Protein AF-D4GPC7-F1 (afdb_monomer_lite)

InterPro domains:
  IPR011330 Glycoside hydrolase/deacetylase, beta/alpha-barrel [SSF88713] (15-179)

Foldseek 3Di:
DDDDDPVLVVVVVVQVVCCVVPVDGAQEDEDVVLPDDLCNVVSCVVSNHQEYASAAPDPFDKDFDFHPWDDDPPDDTRRHDGDRYIYGYDDPLQEQCVAFPDDPVDDHHPVVVSLVSLLVSVVCCVVPPDVTHRDHHYDCVGCVPPVNVVSVVVSVVVQVPDPPHDDDDPVVVSVVVSVD

Organism: Haloferax volcanii (strain ATCC 29605 / DSM 3757 / JCM 8879 / NBRC 14742 / NCIMB 2012 / VKM B-1768 / DS2) (NCBI:txid309800)

Radius of gyration: 18.34 Å; chains: 1; bounding box: 45×42×51 Å

pLDDT: mean 93.3, std 10.37, range [37.91, 98.81]

Structure (mmCIF, N/CA/C/O backbone):
data_AF-D4GPC7-F1
#
_entry.id   AF-D4GPC7-F1
#
loop_
_atom_site.group_PDB
_atom_site.id
_atom_site.type_symbol
_atom_site.label_atom_id
_atom_site.label_alt_id
_atom_site.label_comp_id
_atom_site.label_asym_id
_atom_site.label_entity_id
_atom_site.label_seq_id
_atom_site.pdbx_PDB_ins_code
_atom_site.Cartn_x
_atom_site.Cartn_y
_atom_site.Cartn_z
_atom_site.occupancy
_atom_site.B_iso_or_equiv
_atom_site.auth_seq_id
_atom_site.auth_comp_id
_atom_site.auth_asym_id
_atom_site.auth_atom_id
_atom_site.pdbx_PDB_model_num
ATOM 1 N N . MET A 1 1 ? 24.237 -19.639 -22.555 1.00 37.91 1 MET A N 1
ATOM 2 C CA . MET A 1 1 ? 23.826 -19.581 -21.140 1.00 37.91 1 MET A CA 1
ATOM 3 C C . MET A 1 1 ? 24.582 -18.409 -20.530 1.00 37.91 1 MET A C 1
ATOM 5 O O . MET A 1 1 ? 25.757 -18.547 -20.217 1.00 37.91 1 MET A O 1
ATOM 9 N N . GLY A 1 2 ? 23.997 -1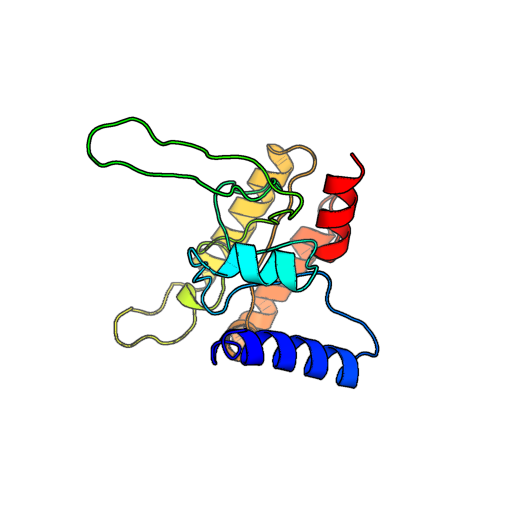7.210 -20.597 1.00 48.44 2 GLY A N 1
ATOM 10 C CA . GLY A 1 2 ? 24.621 -16.004 -20.047 1.00 48.44 2 GLY A CA 1
ATOM 11 C C . GLY A 1 2 ? 24.539 -16.057 -18.527 1.00 48.44 2 GLY A C 1
ATOM 12 O O . GLY A 1 2 ? 23.542 -16.545 -18.007 1.00 48.44 2 GLY A O 1
ATOM 13 N N . ALA A 1 3 ? 25.590 -15.631 -17.829 1.00 41.34 3 ALA A N 1
ATOM 14 C CA . ALA A 1 3 ? 25.558 -15.535 -16.373 1.00 41.34 3 ALA A CA 1
ATOM 15 C C . ALA A 1 3 ? 24.356 -14.668 -15.935 1.00 41.34 3 ALA A C 1
ATOM 17 O O . ALA A 1 3 ? 24.123 -13.647 -16.594 1.00 41.34 3 ALA A O 1
ATOM 18 N N . PRO A 1 4 ? 23.624 -15.040 -14.866 1.00 48.50 4 PRO A N 1
ATOM 19 C CA . PRO A 1 4 ? 22.558 -14.202 -14.324 1.00 48.50 4 PRO A CA 1
ATOM 20 C C . PRO A 1 4 ? 23.101 -12.801 -14.050 1.00 48.50 4 PRO A C 1
ATOM 22 O O . PRO A 1 4 ? 24.245 -12.646 -13.593 1.00 48.50 4 PRO A O 1
ATOM 25 N N . ARG A 1 5 ? 22.323 -11.773 -14.386 1.00 58.88 5 ARG A N 1
ATOM 26 C CA . ARG A 1 5 ? 22.717 -10.388 -14.128 1.00 58.88 5 ARG A CA 1
ATOM 27 C C . ARG A 1 5 ? 22.739 -10.183 -12.612 1.00 58.88 5 ARG A C 1
ATOM 29 O O . ARG A 1 5 ? 22.054 -10.855 -11.857 1.00 58.88 5 ARG A O 1
ATOM 36 N N . VAL A 1 6 ? 23.564 -9.251 -12.140 1.00 54.56 6 VAL A N 1
ATOM 37 C CA . VAL A 1 6 ? 23.749 -8.986 -10.697 1.00 54.56 6 VAL A CA 1
ATOM 38 C C . VAL A 1 6 ? 22.432 -8.636 -9.981 1.00 54.56 6 VAL A C 1
ATOM 40 O O . VAL A 1 6 ? 22.334 -8.874 -8.783 1.00 54.56 6 VAL A O 1
ATOM 43 N N . LEU A 1 7 ? 21.436 -8.107 -10.704 1.00 52.94 7 LEU A N 1
ATOM 44 C CA . LEU A 1 7 ? 20.106 -7.792 -10.172 1.00 52.94 7 LEU A CA 1
ATOM 45 C C . LEU A 1 7 ? 19.277 -9.053 -9.889 1.00 52.94 7 LEU A C 1
ATOM 47 O O . LEU A 1 7 ? 18.730 -9.148 -8.798 1.00 52.94 7 LEU A O 1
ATOM 51 N N . ASP A 1 8 ? 19.299 -10.047 -10.783 1.00 56.88 8 ASP A N 1
ATOM 52 C CA . ASP A 1 8 ? 18.585 -11.326 -10.623 1.00 56.88 8 ASP A CA 1
ATOM 53 C C . ASP A 1 8 ? 18.969 -12.014 -9.295 1.00 56.88 8 ASP A C 1
ATOM 55 O O . ASP A 1 8 ? 18.134 -12.557 -8.579 1.00 56.88 8 ASP A O 1
ATOM 59 N N . ARG A 1 9 ? 20.240 -11.880 -8.886 1.00 67.00 9 ARG A N 1
ATOM 60 C CA . ARG A 1 9 ? 20.749 -12.423 -7.615 1.00 67.00 9 ARG A CA 1
ATOM 61 C C . ARG A 1 9 ? 20.252 -11.706 -6.360 1.00 67.00 9 ARG A C 1
ATOM 63 O O . ARG A 1 9 ? 20.319 -12.296 -5.285 1.00 67.00 9 ARG A O 1
ATOM 70 N N . LEU A 1 10 ? 19.853 -10.435 -6.444 1.00 75.12 10 LEU A N 1
ATOM 71 C CA . LEU A 1 10 ? 19.404 -9.681 -5.267 1.00 75.12 10 LEU A CA 1
ATOM 72 C C . LEU A 1 10 ? 17.984 -10.073 -4.869 1.00 75.12 10 LEU A C 1
ATOM 74 O O . LEU A 1 10 ? 17.723 -10.227 -3.677 1.00 75.12 10 LEU A O 1
ATOM 78 N N . ASP A 1 11 ? 17.105 -10.272 -5.848 1.00 77.12 11 ASP A N 1
ATOM 79 C CA . ASP A 1 11 ? 15.733 -10.707 -5.591 1.00 77.12 11 ASP A CA 1
ATOM 80 C C . ASP A 1 11 ? 15.702 -12.175 -5.136 1.00 77.12 11 ASP A C 1
ATOM 82 O O . ASP A 1 11 ? 15.037 -12.490 -4.148 1.00 77.12 11 ASP A O 1
ATOM 86 N N . GLU A 1 12 ? 16.519 -13.051 -5.740 1.00 84.12 12 GLU A N 1
ATOM 87 C CA . GLU A 1 12 ? 16.739 -14.422 -5.248 1.00 84.12 12 GLU A CA 1
ATOM 88 C C . GLU A 1 12 ? 17.224 -14.431 -3.790 1.00 84.12 12 GLU A C 1
ATOM 90 O O . GLU A 1 12 ? 16.639 -15.103 -2.940 1.00 84.12 12 GLU A O 1
ATOM 95 N N . PHE A 1 13 ? 18.246 -13.627 -3.474 1.00 88.94 13 PHE A N 1
ATOM 96 C CA . PHE A 1 13 ? 18.767 -13.509 -2.112 1.00 88.94 13 PHE A CA 1
ATOM 97 C C . PHE A 1 13 ? 17.724 -12.956 -1.131 1.00 88.94 13 PHE A C 1
ATOM 99 O O . PHE A 1 13 ? 17.657 -13.388 0.022 1.00 88.94 13 PHE A O 1
ATOM 106 N N . GLY A 1 14 ? 16.901 -12.001 -1.572 1.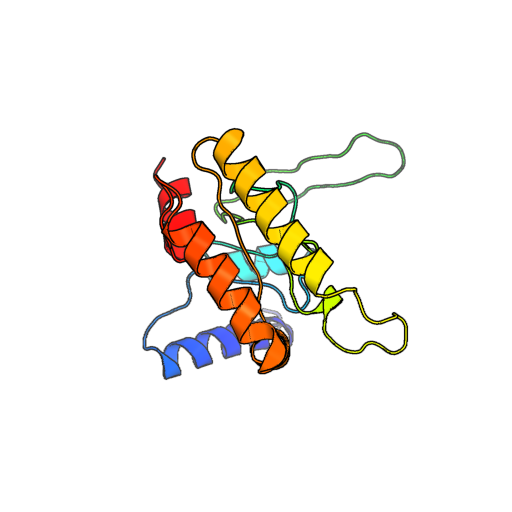00 91.94 14 GLY A N 1
ATOM 107 C CA . GLY A 1 14 ? 15.794 -11.464 -0.786 1.00 91.94 14 GLY A CA 1
ATOM 108 C C . GLY A 1 14 ? 14.764 -12.541 -0.446 1.00 91.94 14 GLY A C 1
ATOM 109 O O . GLY A 1 14 ? 14.370 -12.669 0.714 1.00 91.94 14 GLY A O 1
ATOM 110 N N . VAL A 1 15 ? 14.384 -13.359 -1.430 1.00 94.19 15 VAL A N 1
ATOM 111 C CA . VAL A 1 15 ? 13.476 -14.497 -1.237 1.00 94.19 15 VAL A CA 1
ATOM 112 C C . VAL A 1 15 ? 14.073 -15.523 -0.276 1.00 94.19 15 VAL A C 1
ATOM 114 O O . VAL A 1 15 ? 13.398 -15.911 0.677 1.00 94.19 15 VAL A O 1
ATOM 117 N N . GLU A 1 16 ? 15.325 -15.937 -0.484 1.00 95.25 16 GLU A N 1
ATOM 118 C CA . GLU A 1 16 ? 16.019 -16.887 0.397 1.00 95.25 16 GLU A CA 1
ATOM 119 C C . GLU A 1 16 ? 16.082 -16.372 1.838 1.00 95.25 16 GLU A C 1
ATOM 121 O O . GLU A 1 16 ? 15.727 -17.093 2.766 1.00 95.25 16 GLU A O 1
ATOM 126 N N . SER A 1 17 ? 16.411 -15.092 2.029 1.00 95.94 17 SER A N 1
ATOM 127 C CA . SER A 1 17 ? 16.462 -14.470 3.357 1.00 95.94 17 SER A CA 1
ATOM 128 C C . SER A 1 17 ? 15.106 -14.497 4.073 1.00 95.94 17 SER A C 1
ATOM 130 O O . SER A 1 17 ? 15.045 -14.716 5.282 1.00 95.94 17 SER A O 1
ATOM 132 N N . ILE A 1 18 ? 14.003 -14.274 3.349 1.00 96.31 18 ILE A N 1
ATOM 133 C CA . ILE A 1 18 ? 12.650 -14.351 3.922 1.00 96.31 18 ILE A CA 1
ATOM 134 C C . ILE A 1 18 ? 12.294 -15.800 4.264 1.00 96.31 18 ILE A C 1
ATOM 136 O O . ILE A 1 18 ? 11.735 -16.047 5.335 1.00 96.31 18 ILE A O 1
ATOM 140 N N . VAL A 1 19 ? 12.635 -16.755 3.395 1.00 97.06 19 VAL A N 1
ATOM 141 C CA . VAL A 1 19 ? 12.407 -18.186 3.644 1.00 97.06 19 VAL A CA 1
ATOM 142 C C . VAL A 1 19 ? 13.179 -18.647 4.878 1.00 97.06 19 VAL A C 1
ATOM 144 O O . VAL A 1 19 ? 12.587 -19.283 5.743 1.00 97.06 19 VAL A O 1
ATOM 147 N N . ASP A 1 20 ? 14.448 -18.271 5.018 1.00 97.81 20 ASP A N 1
ATOM 148 C CA . ASP A 1 20 ? 15.272 -18.635 6.175 1.00 97.81 20 ASP A CA 1
ATOM 149 C C . ASP A 1 20 ? 14.707 -18.082 7.495 1.00 97.81 20 ASP A C 1
ATOM 151 O O . ASP A 1 20 ? 14.813 -18.722 8.541 1.00 97.81 20 ASP A O 1
ATOM 155 N N . LEU A 1 21 ? 14.088 -16.897 7.459 1.00 97.62 21 LEU A N 1
ATOM 156 C CA . LEU A 1 21 ? 13.508 -16.250 8.640 1.00 97.62 21 LEU A CA 1
ATOM 157 C C . LEU A 1 21 ? 12.102 -16.745 8.993 1.00 97.62 21 LEU A C 1
ATOM 159 O O . LEU A 1 21 ? 11.713 -16.685 10.159 1.00 97.62 21 LEU A O 1
ATOM 163 N N . THR A 1 22 ? 11.312 -17.155 7.999 1.00 96.69 22 THR A N 1
ATOM 164 C CA . THR A 1 22 ? 9.864 -17.379 8.165 1.00 96.69 22 THR A CA 1
ATOM 165 C C . THR A 1 22 ? 9.400 -18.787 7.807 1.00 96.69 22 THR A C 1
ATOM 167 O O . THR A 1 22 ? 8.234 -19.109 8.032 1.00 96.69 22 THR A O 1
ATOM 170 N N . GLU A 1 23 ? 10.284 -19.606 7.232 1.00 96.94 23 GLU A N 1
ATOM 171 C CA . GLU A 1 23 ? 10.008 -20.931 6.657 1.00 96.94 23 GLU A CA 1
ATOM 172 C C . GLU A 1 23 ? 8.951 -20.912 5.537 1.00 96.94 23 GLU A C 1
ATOM 174 O O . GLU A 1 23 ? 8.411 -21.949 5.146 1.00 96.94 23 GLU A O 1
ATOM 179 N N . ARG A 1 24 ? 8.635 -19.725 5.004 1.00 95.75 24 ARG A N 1
ATOM 180 C CA . ARG A 1 24 ? 7.613 -19.511 3.977 1.00 95.75 24 ARG A CA 1
ATOM 181 C C . ARG A 1 24 ? 8.195 -18.704 2.830 1.00 95.75 24 ARG A C 1
ATOM 183 O O . ARG A 1 24 ? 8.883 -17.707 3.036 1.00 95.75 24 ARG A O 1
ATOM 190 N N . ARG A 1 25 ? 7.889 -19.125 1.604 1.00 95.56 25 ARG A N 1
ATOM 191 C CA . ARG A 1 25 ? 8.210 -18.342 0.409 1.00 95.56 25 ARG A CA 1
ATOM 192 C C . ARG A 1 25 ? 7.243 -17.152 0.321 1.00 95.56 25 ARG A C 1
ATOM 194 O O . ARG A 1 25 ? 6.039 -17.377 0.447 1.00 95.56 25 ARG A O 1
ATOM 201 N N . PRO A 1 26 ? 7.729 -15.911 0.138 1.00 96.50 26 PRO A N 1
ATOM 202 C CA . PRO A 1 26 ? 6.849 -14.773 -0.097 1.00 96.50 26 PRO A CA 1
ATOM 203 C C . PRO A 1 26 ? 6.101 -14.958 -1.421 1.00 96.50 26 PRO A C 1
ATOM 205 O O . PRO A 1 26 ? 6.702 -15.345 -2.419 1.00 96.50 26 PRO A O 1
ATOM 208 N N . THR A 1 27 ? 4.800 -14.672 -1.421 1.00 97.06 27 THR A N 1
ATOM 209 C CA . THR A 1 27 ? 3.956 -14.712 -2.628 1.00 97.06 27 THR A CA 1
ATOM 210 C C . THR A 1 27 ? 3.787 -13.344 -3.273 1.00 97.06 27 THR A C 1
ATOM 212 O O . THR A 1 27 ? 3.286 -13.258 -4.389 1.00 97.06 27 THR A O 1
ATOM 215 N N . GLY A 1 28 ? 4.240 -12.276 -2.610 1.00 96.94 28 GLY A N 1
ATOM 216 C CA . GLY A 1 28 ? 4.128 -10.923 -3.133 1.00 96.94 28 GLY A CA 1
ATOM 217 C C . GLY A 1 28 ? 5.355 -10.059 -2.993 1.00 96.94 28 GLY A C 1
ATOM 218 O O . GLY A 1 28 ? 6.244 -10.317 -2.176 1.00 96.94 28 GLY A O 1
ATOM 219 N N . TYR A 1 29 ? 5.344 -8.998 -3.787 1.00 96.75 29 TYR A N 1
ATOM 220 C CA . TYR A 1 29 ? 6.435 -8.053 -3.911 1.00 96.75 29 TYR A CA 1
ATOM 221 C C . TYR A 1 29 ? 5.941 -6.607 -3.811 1.00 96.75 29 TYR A C 1
ATOM 223 O O . TYR A 1 29 ? 4.801 -6.280 -4.127 1.00 96.75 29 TYR A O 1
ATOM 231 N N . ARG A 1 30 ? 6.828 -5.730 -3.341 1.00 95.75 30 ARG A N 1
ATOM 232 C CA . ARG A 1 30 ? 6.675 -4.277 -3.415 1.00 95.75 30 ARG A CA 1
ATOM 233 C C . ARG A 1 30 ? 8.040 -3.684 -3.722 1.00 95.75 30 ARG A C 1
ATOM 235 O O . ARG A 1 30 ? 8.970 -3.845 -2.929 1.00 95.75 30 ARG A O 1
ATOM 242 N N . SER A 1 31 ? 8.164 -3.002 -4.855 1.00 94.75 31 SER A N 1
ATOM 243 C CA . SER A 1 31 ? 9.438 -2.458 -5.306 1.00 94.75 31 SER A CA 1
ATOM 244 C C . SER A 1 31 ? 9.925 -1.357 -4.359 1.00 94.75 31 SER A C 1
ATOM 246 O O . SER A 1 31 ? 9.139 -0.514 -3.900 1.00 94.75 31 SER A O 1
ATOM 248 N N . PRO A 1 32 ? 11.230 -1.325 -4.036 1.00 93.25 32 PRO A N 1
ATOM 249 C CA . PRO A 1 32 ? 11.804 -0.230 -3.271 1.00 93.25 32 PRO A CA 1
ATOM 250 C C . PRO A 1 32 ? 11.520 1.119 -3.940 1.00 93.25 32 PRO A C 1
ATOM 252 O O . PRO A 1 32 ? 11.769 1.301 -5.128 1.00 93.25 32 PRO A O 1
ATOM 255 N N . SER A 1 33 ? 11.025 2.087 -3.166 1.00 92.38 33 SER A N 1
ATOM 256 C CA . SER A 1 33 ? 10.599 3.409 -3.667 1.00 92.38 33 SER A CA 1
ATOM 257 C C . SER A 1 33 ? 9.492 3.379 -4.734 1.00 92.38 33 SER A C 1
ATOM 259 O O . SER A 1 33 ? 9.305 4.387 -5.414 1.00 92.38 33 SER A O 1
ATOM 261 N N . TRP A 1 34 ? 8.782 2.255 -4.887 1.00 95.81 34 TRP A N 1
ATOM 262 C CA . TRP A 1 34 ? 7.803 2.037 -5.957 1.00 95.81 34 TRP A CA 1
ATOM 263 C C . TRP A 1 34 ? 8.373 2.241 -7.368 1.00 95.81 34 TRP A C 1
ATOM 265 O O . TRP A 1 34 ? 7.669 2.639 -8.294 1.00 95.81 34 TRP A O 1
ATOM 275 N N . ASP A 1 35 ? 9.669 1.970 -7.542 1.00 91.44 35 ASP A N 1
ATOM 276 C CA . ASP A 1 35 ? 10.365 2.100 -8.822 1.00 91.44 35 ASP A CA 1
ATOM 277 C C . ASP A 1 35 ? 10.194 0.817 -9.651 1.00 91.44 35 ASP A C 1
ATOM 279 O O . ASP A 1 35 ? 11.104 -0.003 -9.798 1.00 91.44 35 ASP A O 1
ATOM 283 N N . PHE A 1 36 ? 8.965 0.590 -10.124 1.00 91.31 36 PHE A N 1
ATOM 284 C CA . PHE A 1 36 ? 8.640 -0.546 -10.984 1.00 91.31 36 PHE A CA 1
ATOM 285 C C . PHE A 1 36 ? 9.215 -0.324 -12.389 1.00 91.31 36 PHE A C 1
ATOM 287 O O . PHE A 1 36 ? 8.831 0.602 -13.105 1.00 91.31 36 PHE A O 1
ATOM 294 N N . SER A 1 37 ? 10.149 -1.184 -12.793 1.00 90.44 37 SER A N 1
ATOM 295 C CA . SER A 1 37 ? 10.866 -1.058 -14.063 1.00 90.44 37 SER A CA 1
ATOM 296 C C . SER A 1 37 ? 10.284 -1.959 -15.153 1.00 90.44 37 SER A C 1
ATOM 298 O O . SER A 1 37 ? 9.511 -2.879 -14.890 1.00 90.44 37 SER A O 1
ATOM 300 N N . THR A 1 38 ? 10.748 -1.777 -16.391 1.00 87.31 38 THR A N 1
ATOM 301 C CA . THR A 1 38 ? 10.435 -2.677 -17.516 1.00 87.31 38 THR A CA 1
ATOM 302 C C . THR A 1 38 ? 10.967 -4.103 -17.335 1.00 87.31 38 THR A C 1
ATOM 304 O O . THR A 1 38 ? 10.596 -4.987 -18.102 1.00 87.31 38 THR A O 1
ATOM 307 N N . HIS A 1 39 ? 11.844 -4.338 -16.354 1.00 90.12 39 HIS A N 1
ATOM 308 C CA . HIS A 1 39 ? 12.393 -5.657 -16.037 1.00 90.12 39 HIS A CA 1
ATOM 309 C C . HIS A 1 39 ? 11.712 -6.314 -14.837 1.00 90.12 39 HIS A C 1
ATOM 311 O O . HIS A 1 39 ? 11.733 -7.536 -14.737 1.00 90.12 39 HIS A O 1
ATOM 317 N N . THR A 1 40 ? 11.102 -5.522 -13.950 1.00 92.75 40 THR A N 1
ATOM 318 C CA . THR A 1 40 ? 10.549 -6.003 -12.678 1.00 92.75 40 THR A CA 1
ATOM 319 C C . THR A 1 40 ? 9.503 -7.083 -12.915 1.00 92.75 40 THR A C 1
ATOM 321 O O . THR A 1 40 ? 9.622 -8.158 -12.350 1.00 92.75 40 THR A O 1
ATOM 324 N N . LEU A 1 41 ? 8.552 -6.852 -13.825 1.00 93.81 41 LEU A N 1
ATOM 325 C CA . LEU A 1 41 ? 7.504 -7.829 -14.132 1.00 93.81 41 LEU A CA 1
ATOM 326 C C . LEU A 1 41 ? 8.058 -9.203 -14.540 1.00 93.81 41 LEU A C 1
ATOM 328 O O . LEU A 1 41 ? 7.605 -10.214 -14.019 1.00 93.81 41 LEU A O 1
ATOM 332 N N . GLY A 1 42 ? 9.056 -9.232 -15.429 1.00 92.38 42 GLY A N 1
ATOM 333 C CA . GLY A 1 42 ? 9.669 -10.485 -15.876 1.00 92.38 42 GLY A CA 1
ATOM 334 C C . GLY A 1 42 ? 10.394 -11.218 -14.747 1.00 92.38 42 GLY A C 1
ATOM 335 O O . GLY A 1 42 ? 10.272 -12.429 -14.634 1.00 92.38 42 GLY A O 1
ATOM 336 N N . ILE A 1 43 ? 11.084 -10.484 -13.868 1.00 92.81 43 ILE A N 1
ATOM 337 C CA . ILE A 1 43 ? 11.741 -11.068 -12.688 1.00 92.81 43 ILE A CA 1
ATOM 338 C C . ILE A 1 43 ? 10.702 -11.652 -11.722 1.00 92.81 43 ILE A C 1
ATOM 340 O O . ILE A 1 43 ? 10.892 -12.749 -11.201 1.00 92.81 43 ILE A O 1
ATOM 344 N N . LEU A 1 44 ? 9.596 -10.939 -11.484 1.00 94.38 44 LEU A N 1
ATOM 345 C CA . LEU A 1 44 ? 8.531 -11.416 -10.601 1.00 94.38 44 LEU A CA 1
ATOM 346 C C . LEU A 1 44 ? 7.890 -12.703 -11.125 1.00 94.38 44 LEU A C 1
ATOM 348 O O . LEU A 1 44 ? 7.684 -13.632 -10.345 1.00 94.38 44 LEU A O 1
ATOM 352 N N . ASP A 1 45 ? 7.637 -12.771 -12.432 1.00 92.94 45 ASP A N 1
ATOM 353 C CA . ASP A 1 45 ? 7.117 -13.967 -13.098 1.00 92.94 45 ASP A CA 1
ATOM 354 C C . ASP A 1 45 ? 8.107 -15.143 -13.007 1.00 92.94 45 ASP A C 1
ATOM 356 O O . ASP A 1 45 ? 7.747 -16.230 -12.555 1.00 92.94 45 ASP A O 1
ATOM 360 N N . GLU A 1 46 ? 9.390 -14.911 -13.316 1.00 92.50 46 GLU A N 1
ATOM 361 C CA . GLU A 1 46 ? 10.451 -15.928 -13.221 1.00 92.50 46 GLU A CA 1
ATOM 362 C C . GLU A 1 46 ? 10.614 -16.492 -11.798 1.00 92.50 46 GLU A C 1
ATOM 364 O O . GLU A 1 46 ? 10.894 -17.682 -11.625 1.00 92.50 46 GLU A O 1
ATOM 369 N N . LEU A 1 47 ? 10.420 -15.659 -10.770 1.00 92.81 47 LEU A N 1
ATOM 370 C CA . LEU A 1 47 ? 10.510 -16.055 -9.361 1.00 92.81 47 LEU A CA 1
ATOM 371 C C . LEU A 1 47 ? 9.206 -16.642 -8.794 1.00 92.81 47 LEU A C 1
ATOM 373 O O . LEU A 1 47 ? 9.211 -17.146 -7.663 1.00 92.81 47 LEU A O 1
ATOM 377 N N . GLY A 1 48 ? 8.121 -16.621 -9.574 1.00 94.25 48 GLY A N 1
ATOM 378 C CA . GLY A 1 48 ? 6.820 -17.176 -9.208 1.00 94.25 48 GLY A CA 1
ATOM 379 C C . GLY A 1 48 ? 6.049 -16.338 -8.189 1.00 94.25 48 GLY A C 1
ATOM 380 O O . GLY A 1 48 ? 5.364 -16.905 -7.339 1.00 94.25 48 GLY A O 1
ATOM 381 N N . PHE A 1 49 ? 6.184 -15.010 -8.230 1.00 97.00 49 PHE A N 1
ATOM 382 C CA . PHE A 1 49 ? 5.337 -14.118 -7.438 1.00 97.00 49 PHE A CA 1
ATOM 383 C C . PHE A 1 49 ? 3.915 -14.071 -7.998 1.00 97.00 49 PHE A C 1
ATOM 385 O O . PHE A 1 49 ? 3.685 -14.133 -9.201 1.00 97.00 49 PHE A O 1
ATOM 392 N N . GLU A 1 50 ? 2.951 -13.932 -7.099 1.00 97.94 50 GLU A N 1
ATOM 393 C CA . GLU A 1 50 ? 1.524 -13.991 -7.405 1.00 97.94 50 GLU A CA 1
ATOM 394 C C . GLU A 1 50 ? 0.878 -12.603 -7.403 1.00 97.94 50 GLU A C 1
ATOM 396 O O . GLU A 1 50 ? -0.135 -12.380 -8.071 1.00 97.94 50 GLU A O 1
ATOM 401 N N . TRP A 1 51 ? 1.470 -11.660 -6.668 1.00 98.25 51 TRP A N 1
ATOM 402 C CA . TRP A 1 51 ? 0.988 -10.289 -6.590 1.00 98.25 51 TRP A CA 1
ATOM 403 C C . TRP A 1 51 ? 2.109 -9.252 -6.434 1.00 98.25 51 TRP A C 1
ATOM 405 O O . TRP A 1 51 ? 3.183 -9.525 -5.894 1.00 98.25 51 TRP A O 1
ATOM 415 N N . ASP A 1 52 ? 1.831 -8.042 -6.910 1.00 98.00 52 ASP A N 1
ATOM 416 C CA . ASP A 1 52 ? 2.631 -6.828 -6.750 1.00 98.00 52 ASP A CA 1
ATOM 417 C C . ASP A 1 52 ? 1.812 -5.766 -5.997 1.00 98.00 52 ASP A C 1
ATOM 419 O O . ASP A 1 52 ? 0.582 -5.815 -5.920 1.00 98.00 52 ASP A O 1
ATOM 423 N N . SER A 1 53 ? 2.502 -4.829 -5.358 1.00 97.94 53 SER A N 1
ATOM 424 C CA . SER A 1 53 ? 1.883 -3.687 -4.690 1.00 97.94 53 SER A CA 1
ATOM 425 C C . SER A 1 53 ? 2.795 -2.473 -4.812 1.00 97.94 53 SER A C 1
ATOM 427 O O . SER A 1 53 ? 3.307 -1.950 -3.814 1.00 97.94 53 SER A O 1
ATOM 429 N N . SER A 1 54 ? 3.055 -2.084 -6.057 1.00 97.50 54 SER A N 1
ATOM 430 C CA . SER A 1 54 ? 4.017 -1.043 -6.439 1.00 97.50 54 SER A CA 1
ATOM 431 C C . SER A 1 54 ? 3.453 -0.022 -7.425 1.00 97.50 54 SER A C 1
ATOM 433 O O . SER A 1 54 ? 4.053 1.034 -7.626 1.00 97.50 54 SER A O 1
ATOM 435 N N . GLN A 1 55 ? 2.326 -0.324 -8.061 1.00 96.69 55 GLN A N 1
ATOM 436 C CA . GLN A 1 55 ? 1.726 0.463 -9.128 1.00 96.69 55 GLN A CA 1
ATOM 437 C C . GLN A 1 55 ? 0.442 1.159 -8.655 1.00 96.69 55 GLN A C 1
ATOM 439 O O . GLN A 1 55 ? -0.056 0.948 -7.551 1.00 96.69 55 GLN A O 1
ATOM 444 N N . MET A 1 56 ? -0.070 2.074 -9.484 1.00 96.62 56 MET A N 1
ATOM 445 C CA . MET A 1 56 ? -1.111 3.036 -9.087 1.00 96.62 56 MET A CA 1
ATOM 446 C C . MET A 1 56 ? -2.140 3.299 -10.200 1.00 96.62 56 MET A C 1
ATOM 448 O O . MET A 1 56 ? -2.593 4.430 -10.363 1.00 96.62 56 MET A O 1
ATOM 452 N N . ALA A 1 57 ? -2.459 2.307 -11.042 1.00 95.31 57 ALA A N 1
ATOM 453 C CA . ALA A 1 57 ? -3.407 2.516 -12.146 1.00 95.31 57 ALA A CA 1
ATOM 454 C C . ALA A 1 57 ? -4.855 2.742 -11.672 1.00 95.31 57 ALA A C 1
ATOM 456 O O . ALA A 1 57 ? -5.658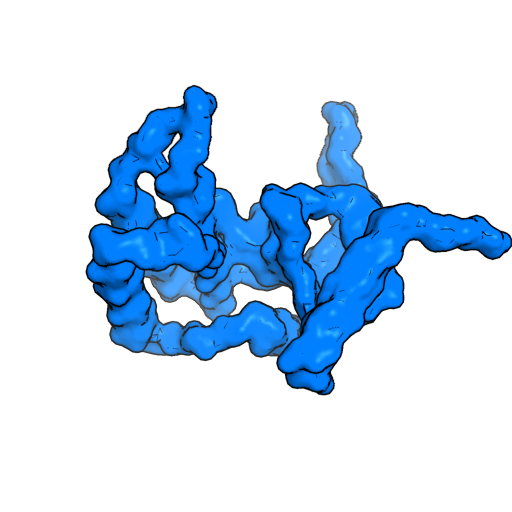 3.310 -12.412 1.00 95.31 57 ALA A O 1
ATOM 457 N N . THR A 1 58 ? -5.176 2.305 -10.456 1.00 96.62 58 THR A N 1
ATOM 458 C CA . THR A 1 58 ? -6.480 2.428 -9.798 1.00 96.62 58 THR A CA 1
ATOM 459 C C . THR A 1 58 ? -6.283 2.914 -8.363 1.00 96.62 58 THR A C 1
ATOM 461 O O . THR A 1 58 ? -5.216 2.728 -7.773 1.00 96.62 58 THR A O 1
ATOM 464 N N . ASP A 1 59 ? -7.311 3.544 -7.789 1.00 96.44 59 ASP A N 1
ATOM 465 C CA . ASP A 1 59 ? -7.213 4.097 -6.435 1.00 96.44 59 ASP A CA 1
ATOM 466 C C . ASP A 1 59 ? -7.476 3.054 -5.341 1.00 96.44 59 ASP A C 1
ATOM 468 O O . ASP A 1 59 ? -6.765 3.061 -4.335 1.00 96.44 59 ASP A O 1
ATOM 472 N N . PHE A 1 60 ? -8.481 2.187 -5.518 1.00 98.31 60 PHE A N 1
ATOM 473 C CA . PHE A 1 60 ? -8.996 1.285 -4.472 1.00 98.31 60 PHE A CA 1
ATOM 474 C C . PHE A 1 60 ? -9.317 -0.133 -4.967 1.00 98.31 60 PHE A C 1
ATOM 476 O O . PHE A 1 60 ? -9.804 -0.950 -4.197 1.00 98.31 60 PHE A O 1
ATOM 483 N N . GLU A 1 61 ? -9.075 -0.443 -6.238 1.00 98.31 61 GLU A N 1
ATOM 484 C CA . GLU A 1 61 ? -9.476 -1.720 -6.842 1.00 98.31 61 GLU A CA 1
ATOM 485 C C . GLU A 1 61 ? -8.238 -2.493 -7.303 1.00 98.31 61 GLU A C 1
ATOM 487 O O . GLU A 1 61 ? -7.443 -1.936 -8.068 1.00 98.31 61 GLU A O 1
ATOM 492 N N . PRO A 1 62 ? -8.045 -3.757 -6.888 1.00 98.25 62 PRO A N 1
ATOM 493 C CA . PRO A 1 62 ? -7.006 -4.600 -7.463 1.00 98.25 62 PRO A CA 1
ATOM 494 C C . PRO A 1 62 ? -7.208 -4.805 -8.971 1.00 98.25 62 PRO A C 1
ATOM 496 O O . PRO A 1 62 ? -8.326 -4.744 -9.484 1.00 98.25 62 PRO A O 1
ATOM 499 N N . TYR A 1 63 ? -6.123 -5.056 -9.698 1.00 97.88 63 TYR A N 1
ATOM 500 C CA . TYR A 1 63 ? -6.172 -5.310 -11.141 1.00 97.88 63 TYR A CA 1
ATOM 501 C C . TYR A 1 63 ? -5.029 -6.219 -11.584 1.00 97.88 63 TYR A C 1
ATOM 503 O O . TYR A 1 63 ? -4.061 -6.414 -10.861 1.00 97.88 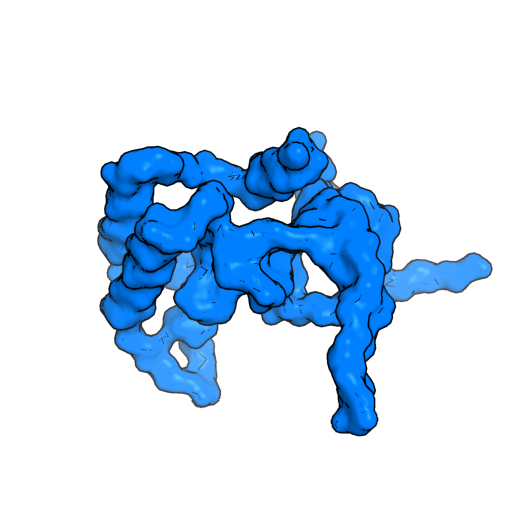63 TYR A O 1
ATOM 511 N N . ARG A 1 64 ? -5.110 -6.786 -12.790 1.00 97.75 64 ARG A N 1
ATOM 512 C CA . ARG A 1 64 ? -4.006 -7.578 -13.353 1.00 97.75 64 ARG A CA 1
ATOM 513 C C . ARG A 1 64 ? -2.938 -6.665 -13.934 1.00 97.75 64 ARG A C 1
ATOM 515 O O . ARG A 1 64 ? -3.252 -5.784 -14.742 1.00 97.75 64 ARG A O 1
ATOM 522 N N . VAL A 1 65 ? -1.683 -6.892 -13.550 1.00 96.88 65 VAL A N 1
ATOM 523 C CA . VAL A 1 65 ? -0.539 -6.174 -14.122 1.00 96.88 65 VAL A CA 1
ATOM 524 C C . VAL A 1 65 ? -0.504 -6.416 -15.630 1.00 96.88 65 VAL A C 1
ATOM 526 O O . VAL A 1 65 ? -0.909 -7.470 -16.120 1.00 96.88 65 VAL A O 1
ATOM 529 N N . ARG A 1 66 ? -0.061 -5.413 -16.392 1.00 94.62 66 ARG A N 1
ATOM 530 C CA . ARG A 1 66 ? -0.016 -5.481 -17.853 1.00 94.62 66 ARG A CA 1
ATOM 531 C C . ARG A 1 66 ? 1.414 -5.486 -18.365 1.00 94.62 66 ARG A C 1
ATOM 533 O O . ARG A 1 66 ? 2.220 -4.642 -17.977 1.00 94.62 66 ARG A O 1
ATOM 540 N N . GLU A 1 67 ? 1.702 -6.398 -19.281 1.00 94.50 67 GLU A N 1
ATOM 541 C CA . GLU A 1 67 ? 2.957 -6.453 -20.026 1.00 94.50 67 GLU A CA 1
ATOM 542 C C . GLU A 1 67 ? 2.799 -5.861 -21.430 1.00 94.50 67 GLU A C 1
ATOM 544 O O . GLU A 1 67 ? 1.702 -5.806 -21.987 1.00 94.50 67 GLU A O 1
ATOM 549 N N . GLY A 1 68 ? 3.906 -5.405 -22.021 1.00 93.44 68 GLY A N 1
ATOM 550 C CA . GLY A 1 68 ? 3.917 -4.930 -23.409 1.00 93.44 68 GLY A CA 1
ATOM 551 C C . GLY A 1 68 ? 3.110 -3.652 -23.662 1.00 93.44 68 GLY A C 1
ATOM 552 O O . GLY A 1 68 ? 2.722 -3.400 -24.801 1.00 93.44 68 GLY A O 1
ATOM 553 N N . TRP A 1 69 ? 2.832 -2.851 -22.629 1.00 93.12 69 TRP A N 1
ATOM 554 C CA . TRP A 1 69 ? 2.220 -1.536 -22.804 1.00 93.12 69 TRP A CA 1
ATOM 555 C C . TRP A 1 69 ? 3.212 -0.541 -23.426 1.00 93.12 69 TRP A C 1
ATOM 557 O O . TRP A 1 69 ? 4.427 -0.650 -23.243 1.00 93.12 69 TRP A O 1
ATOM 567 N N . ALA A 1 70 ? 2.694 0.458 -24.140 1.00 93.62 70 ALA A N 1
ATOM 568 C CA . ALA A 1 70 ? 3.498 1.529 -24.717 1.00 93.62 70 ALA A CA 1
ATOM 569 C C . ALA A 1 70 ? 2.766 2.876 -24.667 1.00 93.62 70 ALA A C 1
ATOM 571 O O . ALA A 1 70 ? 1.554 2.966 -24.857 1.00 93.62 70 ALA A O 1
ATOM 572 N N . ALA A 1 71 ? 3.529 3.946 -24.446 1.00 94.00 71 ALA A N 1
ATOM 573 C CA . ALA A 1 71 ? 3.053 5.328 -24.504 1.00 94.00 71 ALA A CA 1
ATOM 574 C C . ALA A 1 71 ? 3.790 6.093 -25.623 1.00 94.00 71 ALA A C 1
ATOM 576 O O . ALA A 1 71 ? 4.659 6.920 -25.333 1.00 94.00 71 ALA A O 1
ATOM 577 N N . PRO A 1 72 ? 3.527 5.776 -26.905 1.00 95.56 72 PRO A N 1
ATOM 578 C CA . PRO A 1 72 ? 4.146 6.479 -28.027 1.00 95.56 72 PRO A CA 1
ATOM 579 C C . PRO A 1 72 ? 3.784 7.973 -28.019 1.00 95.56 72 PRO A C 1
ATOM 581 O O . PRO A 1 72 ? 2.676 8.350 -27.653 1.00 95.56 72 PRO A O 1
ATOM 584 N N . ALA A 1 73 ? 4.713 8.834 -28.449 1.00 96.81 73 ALA A N 1
ATOM 585 C CA . ALA A 1 73 ? 4.531 10.290 -28.395 1.00 96.81 73 ALA A CA 1
ATOM 586 C C . ALA A 1 73 ? 3.386 10.801 -29.291 1.00 96.81 73 ALA A C 1
ATOM 588 O O . ALA A 1 73 ? 2.706 11.760 -28.933 1.00 96.81 73 ALA A O 1
ATOM 589 N N . ASP A 1 74 ? 3.167 10.139 -30.430 1.00 97.06 74 ASP A N 1
ATOM 590 C CA . ASP A 1 74 ? 2.262 10.594 -31.492 1.00 97.06 74 ASP A CA 1
ATOM 591 C C . ASP A 1 74 ? 1.128 9.591 -31.787 1.00 97.06 74 ASP A C 1
ATOM 593 O O . ASP A 1 74 ? 0.528 9.614 -32.862 1.00 97.06 74 ASP A O 1
ATOM 597 N N . ALA A 1 75 ? 0.831 8.680 -30.856 1.00 96.62 75 ALA A N 1
ATOM 598 C CA . ALA A 1 75 ? -0.233 7.688 -31.004 1.00 96.62 75 ALA A CA 1
ATOM 599 C C . ALA A 1 75 ? -0.940 7.409 -29.661 1.00 96.62 75 ALA A C 1
ATOM 601 O O . ALA A 1 75 ? -0.425 7.780 -28.605 1.00 96.62 75 ALA A O 1
ATOM 602 N N . PRO A 1 76 ? -2.144 6.802 -29.672 1.00 97.56 76 PRO A N 1
ATOM 603 C CA . PRO A 1 76 ? -2.837 6.431 -28.442 1.00 97.56 76 PRO A CA 1
ATOM 604 C C . PRO A 1 76 ? -2.013 5.489 -27.559 1.00 97.56 76 PRO A C 1
ATOM 606 O O . PRO A 1 76 ? -1.185 4.727 -28.049 1.00 97.56 76 PRO A O 1
ATOM 609 N N . PHE A 1 77 ? -2.302 5.505 -26.257 1.00 96.31 77 PHE A N 1
ATOM 610 C CA . PHE A 1 77 ? -1.711 4.566 -25.308 1.00 96.31 77 PHE A CA 1
ATOM 611 C C . PHE A 1 77 ? -2.071 3.120 -25.668 1.00 96.31 77 PHE A C 1
ATOM 613 O O . PHE A 1 77 ? -3.246 2.767 -25.808 1.00 96.31 77 PHE A O 1
ATOM 620 N N . GLU A 1 78 ? -1.052 2.279 -25.763 1.00 96.44 78 GLU A N 1
ATOM 621 C CA . GLU A 1 78 ? -1.179 0.852 -26.007 1.00 96.44 78 GLU A CA 1
ATOM 622 C C . GLU A 1 78 ? -1.193 0.141 -24.657 1.00 96.44 78 GLU A C 1
ATOM 624 O O . GLU A 1 78 ? -0.212 0.161 -23.920 1.00 96.44 78 GLU A O 1
ATOM 629 N N . ARG A 1 79 ? -2.323 -0.481 -24.306 1.00 93.06 79 ARG A N 1
ATOM 630 C CA . ARG A 1 79 ? -2.530 -1.059 -22.968 1.00 93.06 79 ARG A CA 1
ATOM 631 C C . ARG A 1 79 ? -1.768 -2.359 -22.707 1.00 93.06 79 ARG A C 1
ATOM 633 O O . ARG A 1 79 ? -1.728 -2.783 -21.557 1.00 93.06 79 ARG A O 1
ATOM 640 N N . GLY A 1 80 ? -1.227 -3.006 -23.736 1.00 95.06 80 GLY A N 1
ATOM 641 C CA . GLY A 1 80 ? -0.618 -4.328 -23.596 1.00 95.06 80 GLY A CA 1
ATOM 642 C C . GLY A 1 80 ? -1.613 -5.423 -23.181 1.00 95.06 80 GLY A C 1
ATOM 643 O O . GLY A 1 80 ? -2.834 -5.260 -23.308 1.00 95.06 80 GLY A O 1
ATOM 644 N N . THR A 1 81 ? -1.089 -6.539 -22.681 1.00 96.38 81 THR A N 1
ATOM 645 C CA . THR A 1 81 ? -1.847 -7.727 -22.252 1.00 96.38 81 THR A CA 1
ATOM 646 C C . THR A 1 81 ? -1.789 -7.903 -20.743 1.00 96.38 81 THR A C 1
ATOM 648 O O . THR A 1 81 ? -0.795 -7.557 -20.118 1.00 96.38 81 THR A O 1
ATOM 651 N N . GLU A 1 82 ? -2.870 -8.401 -20.146 1.00 96.50 82 GLU A N 1
ATOM 652 C CA . GLU A 1 82 ? -2.892 -8.735 -18.717 1.00 96.50 82 GLU A CA 1
ATOM 653 C C . GLU A 1 82 ? -2.060 -9.987 -18.444 1.00 96.50 82 GLU A C 1
ATOM 655 O O . GLU A 1 82 ? -2.067 -10.919 -19.249 1.00 96.50 82 GLU A O 1
ATOM 660 N N . THR A 1 83 ? -1.376 -9.998 -17.304 1.00 95.94 83 THR A N 1
ATOM 661 C CA . THR A 1 83 ? -0.653 -11.154 -16.773 1.00 95.94 83 THR A CA 1
ATOM 662 C C . THR A 1 83 ? -1.449 -11.828 -15.652 1.00 95.94 83 THR A C 1
ATOM 664 O O . THR A 1 83 ? -2.563 -11.419 -15.298 1.00 95.94 83 THR A O 1
ATOM 667 N N . ASP A 1 84 ? -0.874 -12.882 -15.074 1.00 95.88 84 ASP A N 1
ATOM 668 C CA . ASP A 1 84 ? -1.442 -13.548 -13.902 1.00 95.88 84 ASP A CA 1
ATOM 669 C C . ASP A 1 84 ? -1.084 -12.896 -12.562 1.00 95.88 84 ASP A C 1
ATOM 671 O O . ASP A 1 84 ? -1.661 -13.265 -11.537 1.00 95.88 84 ASP A O 1
ATOM 675 N N . ILE A 1 85 ? -0.200 -11.893 -12.572 1.00 97.69 85 ILE A N 1
ATOM 676 C CA . ILE A 1 85 ? 0.189 -11.150 -11.373 1.00 97.69 85 ILE A CA 1
ATOM 677 C C . ILE A 1 85 ? -0.881 -10.105 -11.056 1.00 97.69 85 ILE A C 1
ATOM 679 O O . ILE A 1 85 ? -1.222 -9.260 -11.892 1.00 97.69 85 ILE A O 1
ATOM 683 N N . VAL A 1 86 ? -1.391 -10.144 -9.827 1.00 98.50 86 VAL A N 1
ATOM 684 C CA . VAL A 1 86 ? -2.356 -9.160 -9.324 1.00 98.50 86 VAL A CA 1
ATOM 685 C C . VAL A 1 86 ? -1.631 -7.974 -8.713 1.00 98.50 86 VAL A C 1
ATOM 687 O O . VAL A 1 86 ? -0.819 -8.140 -7.814 1.00 98.50 86 VAL A O 1
ATOM 690 N N . GLU A 1 87 ? -1.957 -6.769 -9.149 1.00 98.38 87 GLU A N 1
ATOM 691 C CA . GLU A 1 87 ? -1.594 -5.545 -8.452 1.00 98.38 87 GLU A CA 1
ATOM 692 C C . GLU A 1 87 ? -2.628 -5.224 -7.371 1.00 98.38 87 GLU A C 1
ATOM 694 O O . GLU A 1 87 ? -3.823 -5.110 -7.657 1.00 98.38 87 GLU A O 1
ATOM 699 N N . VAL A 1 88 ? -2.153 -4.981 -6.149 1.00 98.44 88 VAL A N 1
ATOM 700 C CA . VAL A 1 88 ? -2.931 -4.333 -5.089 1.00 98.44 88 VAL A CA 1
ATOM 701 C C . VAL A 1 88 ? -2.399 -2.905 -4.906 1.00 98.44 88 VAL A C 1
ATOM 703 O O . VAL A 1 88 ? -1.339 -2.720 -4.294 1.00 98.44 88 VAL A O 1
ATOM 706 N N . PRO A 1 89 ? -3.103 -1.887 -5.433 1.00 97.88 89 PRO A N 1
ATOM 707 C CA . PRO A 1 89 ? -2.517 -0.584 -5.720 1.00 97.88 89 PRO A CA 1
ATOM 708 C C . PRO A 1 89 ? -2.108 0.194 -4.471 1.00 97.88 89 PRO A C 1
ATOM 710 O O . PRO A 1 89 ? -2.859 0.360 -3.503 1.00 97.88 89 PRO A O 1
ATOM 713 N N . VAL A 1 90 ? -0.910 0.761 -4.538 1.00 97.94 90 VAL A N 1
ATOM 714 C CA . VAL A 1 90 ? -0.409 1.745 -3.574 1.00 97.94 90 VAL A CA 1
ATOM 715 C C . VAL A 1 90 ? -0.807 3.168 -3.982 1.00 97.94 90 VAL A C 1
ATOM 717 O O . VAL A 1 90 ? -1.356 3.405 -5.052 1.00 97.94 90 VAL A O 1
ATOM 720 N N . SER A 1 91 ? -0.536 4.156 -3.126 1.00 97.38 91 SER A N 1
ATOM 721 C CA . SER A 1 91 ? -0.707 5.571 -3.477 1.00 97.38 91 SER A CA 1
ATOM 722 C C . SER A 1 91 ? 0.262 6.454 -2.707 1.00 97.38 91 SER A C 1
ATOM 724 O O . SER A 1 91 ? 0.368 6.350 -1.486 1.00 97.38 91 SER A O 1
ATOM 726 N N . TRP A 1 92 ? 0.895 7.412 -3.393 1.00 96.31 92 TRP A N 1
ATOM 727 C CA . TRP A 1 92 ? 1.728 8.443 -2.754 1.00 96.31 92 TRP A CA 1
ATOM 728 C C . TRP A 1 92 ? 0.952 9.336 -1.778 1.00 96.31 92 TRP A C 1
ATOM 730 O O . TRP A 1 92 ? 1.562 10.008 -0.949 1.00 96.31 92 TRP A O 1
ATOM 740 N N . GLN A 1 93 ? -0.382 9.360 -1.863 1.00 95.69 93 GLN A N 1
ATOM 741 C CA . GLN A 1 93 ? -1.240 10.070 -0.908 1.00 95.69 93 GLN A CA 1
ATOM 742 C C . GLN A 1 93 ? -1.560 9.231 0.342 1.00 95.69 93 GLN A C 1
ATOM 744 O O . GLN A 1 93 ? -2.099 9.760 1.313 1.00 95.69 93 GLN A O 1
ATOM 749 N N . ARG A 1 94 ? -1.218 7.937 0.332 1.00 97.06 94 ARG A N 1
ATOM 750 C CA . ARG A 1 94 ? -1.388 6.968 1.428 1.00 97.06 94 ARG A CA 1
ATOM 751 C C . ARG A 1 94 ? -0.043 6.334 1.805 1.00 97.06 94 ARG A C 1
ATOM 753 O O . ARG A 1 94 ? 0.052 5.133 2.043 1.00 97.06 94 ARG A O 1
ATOM 760 N N . ASP A 1 95 ? 0.994 7.167 1.844 1.00 97.56 95 ASP A N 1
ATOM 761 C CA . ASP A 1 95 ? 2.347 6.826 2.285 1.00 97.56 95 ASP A CA 1
ATOM 762 C C . ASP A 1 95 ? 2.826 7.859 3.305 1.00 97.56 95 ASP A C 1
ATOM 764 O O . ASP A 1 95 ? 2.722 9.072 3.090 1.00 97.56 95 ASP A O 1
ATOM 768 N N . ASP A 1 96 ? 3.351 7.387 4.428 1.00 96.88 96 ASP A N 1
ATOM 769 C CA . ASP A 1 96 ? 3.889 8.245 5.473 1.00 96.88 96 ASP A CA 1
ATOM 770 C C . ASP A 1 96 ? 5.236 8.876 5.078 1.00 96.88 96 ASP A C 1
ATOM 772 O O . ASP A 1 96 ? 5.524 10.015 5.461 1.00 96.88 96 ASP A O 1
ATOM 776 N N . PHE A 1 97 ? 6.060 8.193 4.279 1.00 95.56 97 PHE A N 1
ATOM 777 C CA . PHE A 1 97 ? 7.446 8.592 4.050 1.00 95.56 97 PHE A CA 1
ATOM 778 C C . PHE A 1 97 ? 7.563 9.934 3.312 1.00 95.56 97 PHE A C 1
ATOM 780 O O . PHE A 1 97 ? 8.243 10.829 3.828 1.00 95.56 97 PHE A O 1
ATOM 787 N N . PRO A 1 98 ? 6.890 10.166 2.165 1.00 93.56 98 PRO A N 1
ATOM 788 C CA . PRO A 1 98 ? 7.013 11.418 1.424 1.00 93.56 98 PRO A CA 1
ATOM 789 C C . PRO A 1 98 ? 6.496 12.631 2.199 1.00 93.56 98 PRO A C 1
ATOM 791 O O . PRO A 1 98 ? 6.949 13.750 1.941 1.00 93.56 98 PRO A O 1
ATOM 794 N N . ALA A 1 99 ? 5.535 12.415 3.102 1.00 93.19 99 ALA A N 1
ATOM 795 C CA . ALA A 1 99 ? 4.885 13.464 3.875 1.00 93.19 99 ALA A CA 1
ATOM 796 C C . ALA A 1 99 ? 5.664 13.829 5.147 1.00 93.19 99 ALA A C 1
ATOM 798 O O . ALA A 1 99 ? 5.730 15.002 5.525 1.00 93.19 99 ALA A O 1
ATOM 799 N N . PHE A 1 100 ? 6.236 12.831 5.823 1.00 94.56 100 PHE A N 1
ATOM 800 C CA . PHE A 1 100 ? 6.733 12.973 7.191 1.00 94.56 100 PHE A CA 1
ATOM 801 C C . PHE A 1 100 ? 8.247 12.832 7.337 1.00 94.56 100 PHE A C 1
ATOM 803 O O . PHE A 1 100 ? 8.800 13.309 8.338 1.00 94.56 100 PHE A O 1
ATOM 810 N N . ALA A 1 101 ? 8.926 12.171 6.397 1.00 93.06 101 ALA A N 1
ATOM 811 C CA . ALA A 1 101 ? 10.375 12.042 6.438 1.00 93.06 101 ALA A CA 1
ATOM 812 C C . ALA A 1 101 ? 11.043 13.364 6.035 1.00 93.06 101 ALA A C 1
ATOM 814 O O . ALA A 1 101 ? 10.639 14.037 5.085 1.00 93.06 101 ALA A O 1
ATOM 815 N N . PHE A 1 102 ? 12.106 13.741 6.750 1.00 90.31 102 PHE A N 1
ATOM 816 C CA . PHE A 1 102 ? 12.870 14.933 6.399 1.00 90.31 102 PHE A CA 1
ATOM 817 C C . PHE A 1 102 ? 13.536 14.761 5.029 1.00 90.31 102 PHE A C 1
ATOM 819 O O . PHE A 1 102 ? 14.325 13.842 4.810 1.00 90.31 102 PHE A O 1
ATOM 826 N N . ASN A 1 103 ? 13.282 15.706 4.127 1.00 86.81 103 ASN A N 1
ATOM 827 C CA . ASN A 1 103 ? 13.936 15.792 2.831 1.00 86.81 103 ASN A CA 1
ATOM 828 C C . ASN A 1 103 ? 14.425 17.226 2.615 1.00 86.81 103 ASN A C 1
ATOM 830 O O . ASN A 1 103 ? 13.637 18.163 2.648 1.00 86.81 103 ASN A O 1
ATOM 834 N N . ARG A 1 104 ? 15.718 17.410 2.318 1.00 90.44 104 ARG A N 1
ATOM 835 C CA . ARG A 1 104 ? 16.325 18.741 2.103 1.00 90.44 104 ARG A CA 1
ATOM 836 C C . ARG A 1 104 ? 15.663 19.569 0.993 1.00 90.44 104 ARG A C 1
ATOM 838 O O . ARG A 1 104 ? 15.875 20.775 0.942 1.00 90.44 104 ARG A O 1
ATOM 845 N N . LYS A 1 105 ? 14.909 18.934 0.094 1.00 90.62 105 LYS A N 1
ATOM 846 C CA . LYS A 1 105 ? 14.221 19.575 -1.034 1.00 90.62 105 LYS A CA 1
ATOM 847 C C . LYS A 1 105 ? 12.746 19.893 -0.751 1.00 90.62 105 LYS A C 1
ATOM 849 O O . LYS A 1 105 ? 12.083 20.423 -1.636 1.00 90.62 105 LYS A O 1
ATOM 854 N N . ARG A 1 106 ? 12.207 19.543 0.425 1.00 83.94 106 ARG A N 1
ATOM 855 C CA . ARG A 1 106 ? 10.786 19.718 0.773 1.00 83.94 106 ARG A CA 1
ATOM 856 C C . ARG A 1 106 ? 10.628 20.271 2.192 1.00 83.94 106 ARG A C 1
ATOM 858 O O . ARG A 1 106 ? 11.435 19.993 3.072 1.00 83.94 106 ARG A O 1
ATOM 865 N N . GLY A 1 107 ? 9.586 21.072 2.405 1.00 84.94 107 GLY A N 1
ATOM 866 C CA . GLY A 1 107 ? 9.184 21.500 3.748 1.00 84.94 107 GLY A CA 1
ATOM 867 C C . GLY A 1 107 ? 8.444 20.389 4.496 1.00 84.94 107 GLY A C 1
ATOM 868 O O . GLY A 1 107 ? 7.980 19.431 3.881 1.00 84.94 107 GLY A O 1
ATOM 869 N N . TYR A 1 108 ? 8.306 20.534 5.816 1.00 86.75 108 TYR A N 1
ATOM 870 C CA . TYR A 1 108 ? 7.464 19.638 6.609 1.00 86.75 108 TYR A CA 1
ATOM 871 C C . TYR A 1 108 ? 5.991 19.806 6.235 1.00 86.75 108 TYR A C 1
ATOM 873 O O . TYR A 1 108 ? 5.490 20.931 6.144 1.00 86.75 108 TYR A O 1
ATOM 881 N N . ALA A 1 109 ? 5.291 18.687 6.056 1.00 91.00 109 ALA A N 1
ATOM 882 C CA . ALA A 1 109 ? 3.847 18.695 5.893 1.00 91.00 109 ALA A CA 1
ATOM 883 C C . ALA A 1 109 ? 3.145 19.061 7.210 1.00 91.00 109 ALA A C 1
ATOM 885 O O . ALA A 1 109 ? 3.652 18.827 8.310 1.00 91.00 109 ALA A O 1
ATOM 886 N N . ASN A 1 110 ? 1.925 19.590 7.104 1.00 94.19 110 ASN A N 1
ATOM 887 C CA . ASN A 1 110 ? 1.031 19.638 8.253 1.00 94.19 110 ASN A CA 1
ATOM 888 C C . ASN A 1 110 ? 0.519 18.219 8.528 1.00 94.19 110 ASN A C 1
ATOM 890 O O . ASN A 1 110 ? -0.387 17.747 7.845 1.00 94.19 110 ASN A O 1
ATOM 894 N N . GLU A 1 111 ? 1.084 17.552 9.534 1.00 94.31 111 GLU A N 1
ATOM 895 C CA . GLU A 1 111 ? 0.751 16.153 9.824 1.00 94.31 111 GLU A CA 1
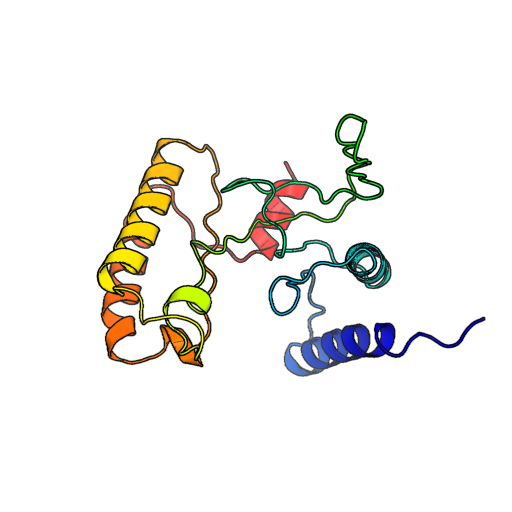ATOM 896 C C . GLU A 1 111 ? -0.741 15.939 10.110 1.00 94.31 111 GLU A C 1
ATOM 898 O O . GLU A 1 111 ? -1.311 14.948 9.665 1.00 94.31 111 GLU A O 1
ATOM 903 N N . LYS A 1 112 ? -1.415 16.887 10.781 1.00 95.38 112 LYS A N 1
ATOM 904 C CA . LYS A 1 112 ? -2.863 16.777 11.040 1.00 95.38 112 LYS A CA 1
ATOM 905 C C . LYS A 1 112 ? -3.657 16.715 9.736 1.00 95.38 112 LYS A C 1
ATOM 907 O O . LYS A 1 112 ? -4.613 15.953 9.655 1.00 95.38 112 LYS A O 1
ATOM 912 N N . SER A 1 113 ? -3.261 17.503 8.737 1.00 96.50 113 SER A N 1
ATOM 913 C CA . SER A 1 113 ? -3.899 17.480 7.420 1.00 96.50 113 SER A CA 1
ATOM 914 C C . SER A 1 113 ? -3.674 16.155 6.695 1.00 96.50 113 SER A C 1
ATOM 916 O O . SER A 1 113 ? -4.585 15.703 6.019 1.00 96.50 113 SER A O 1
ATOM 918 N N . VAL A 1 114 ? -2.509 15.521 6.859 1.00 97.31 114 VAL A N 1
ATOM 919 C CA . VAL A 1 114 ? -2.211 14.218 6.237 1.00 97.31 114 VAL A CA 1
ATOM 920 C C . VAL A 1 114 ? -3.085 13.115 6.838 1.00 97.31 114 VAL A C 1
ATOM 922 O O . VAL A 1 114 ? -3.771 12.418 6.103 1.00 97.31 114 VAL A O 1
ATOM 925 N N . PHE A 1 115 ? -3.168 13.019 8.170 1.00 98.12 115 PHE A N 1
ATOM 926 C CA . PHE A 1 115 ? -4.075 12.059 8.818 1.00 98.12 115 PHE A CA 1
ATOM 927 C C . PHE A 1 115 ? -5.546 12.314 8.462 1.00 98.12 115 PHE A C 1
ATOM 929 O O . PHE A 1 115 ? -6.303 11.370 8.250 1.00 98.12 115 PHE A O 1
ATOM 936 N N . ARG A 1 116 ? -5.957 13.588 8.362 1.00 98.12 116 ARG A N 1
ATOM 937 C CA . ARG A 1 116 ? -7.305 13.934 7.894 1.00 98.12 116 ARG A CA 1
ATOM 938 C C . ARG A 1 116 ? -7.536 13.454 6.458 1.00 98.12 116 ARG A C 1
ATOM 940 O O . ARG A 1 116 ? -8.579 12.876 6.198 1.00 98.12 116 ARG A O 1
ATOM 947 N N . GLN A 1 117 ? -6.563 13.635 5.565 1.00 98.12 117 GLN A N 1
ATOM 948 C CA . GLN A 1 117 ? -6.641 13.177 4.178 1.00 98.12 117 GLN A CA 1
ATOM 949 C C . GLN A 1 117 ? -6.773 11.650 4.076 1.00 98.12 117 GLN A C 1
ATOM 951 O O . GLN A 1 117 ? -7.496 11.161 3.214 1.00 98.12 117 GLN A O 1
ATOM 956 N N . TRP A 1 118 ? -6.088 10.885 4.930 1.00 98.56 118 TRP A N 1
ATOM 957 C CA . TRP A 1 118 ? -6.241 9.425 4.972 1.00 98.56 118 TRP A CA 1
ATOM 958 C C . TRP A 1 118 ? -7.651 9.016 5.386 1.00 98.56 118 TRP A C 1
ATOM 960 O O . TRP A 1 118 ? -8.247 8.166 4.734 1.00 98.56 118 TRP A O 1
ATOM 970 N N . ARG A 1 119 ? -8.210 9.676 6.407 1.00 98.62 119 ARG A N 1
ATOM 971 C CA . ARG A 1 119 ? -9.600 9.465 6.826 1.00 98.62 119 ARG A CA 1
ATOM 972 C C . ARG A 1 119 ? -10.599 9.830 5.729 1.00 98.62 119 ARG A C 1
ATOM 974 O O . ARG A 1 119 ? -11.457 9.023 5.421 1.00 98.62 119 ARG A O 1
ATOM 981 N N . GLU A 1 120 ? -10.447 10.995 5.103 1.00 98.69 120 GLU A N 1
ATOM 982 C CA . GLU A 1 120 ? -11.330 11.450 4.018 1.00 98.69 120 GLU A CA 1
ATOM 983 C C . GLU A 1 120 ? -11.297 10.499 2.807 1.00 98.69 120 GLU A C 1
ATOM 985 O O . GLU A 1 120 ? -12.341 10.219 2.226 1.00 98.69 120 GLU A O 1
ATOM 990 N N . GLN A 1 121 ? -10.123 9.968 2.439 1.00 98.62 121 GLN A N 1
ATOM 991 C CA . GLN A 1 121 ? -10.007 8.962 1.374 1.00 98.62 121 GLN A CA 1
ATOM 992 C C . GLN A 1 121 ? -10.670 7.635 1.753 1.00 98.62 121 GLN A C 1
ATOM 994 O O . GLN A 1 121 ? -11.313 7.018 0.910 1.00 98.62 121 GLN A O 1
ATOM 999 N N . PHE A 1 122 ? -10.495 7.193 3.000 1.00 98.81 122 PHE A N 1
ATOM 1000 C CA . PHE A 1 122 ? -11.110 5.968 3.500 1.00 98.81 122 PHE A CA 1
ATOM 1001 C C . PHE A 1 122 ? -12.640 6.077 3.520 1.00 98.81 122 PHE A C 1
ATOM 1003 O O . PHE A 1 122 ? -13.308 5.218 2.956 1.00 98.81 122 PHE A O 1
ATOM 1010 N N . ASP A 1 123 ? -13.182 7.161 4.083 1.00 98.69 123 ASP A N 1
ATOM 1011 C CA . ASP A 1 123 ? -14.629 7.407 4.143 1.00 98.69 123 ASP A CA 1
ATOM 1012 C C . ASP A 1 123 ? -15.231 7.462 2.731 1.00 98.69 123 ASP A C 1
ATOM 1014 O O . ASP A 1 123 ? -16.251 6.837 2.455 1.00 98.69 123 ASP A O 1
ATOM 1018 N N . TRP A 1 124 ? -14.553 8.145 1.800 1.00 98.69 124 TRP A N 1
ATOM 1019 C CA . TRP A 1 124 ? -14.987 8.180 0.406 1.00 98.69 124 TRP A CA 1
ATOM 1020 C C . TRP A 1 124 ? -14.996 6.787 -0.231 1.00 98.69 124 TRP A C 1
ATOM 1022 O O . TRP A 1 124 ? -15.956 6.450 -0.917 1.00 98.69 124 TRP A O 1
ATOM 1032 N N . MET A 1 125 ? -13.962 5.971 -0.005 1.00 98.69 125 MET A N 1
ATOM 1033 C CA . MET A 1 125 ? -13.916 4.606 -0.532 1.00 98.69 125 MET A CA 1
ATOM 1034 C C . MET A 1 125 ? -15.096 3.778 -0.013 1.00 98.69 125 MET A C 1
ATOM 1036 O O . MET A 1 125 ? -15.794 3.170 -0.817 1.00 98.69 125 MET A O 1
ATOM 1040 N N . VAL A 1 126 ? -15.348 3.803 1.299 1.00 98.56 126 VAL A N 1
ATOM 1041 C CA . VAL A 1 126 ? -16.452 3.061 1.935 1.00 98.56 126 VAL A CA 1
ATOM 1042 C C . VAL A 1 126 ? -17.811 3.447 1.344 1.00 98.56 126 VAL A C 1
ATOM 1044 O O . VAL A 1 126 ? -18.653 2.581 1.127 1.00 98.56 126 VAL A O 1
ATOM 1047 N N . ASP A 1 127 ? -18.018 4.730 1.046 1.00 98.25 127 ASP A N 1
ATOM 1048 C CA . ASP A 1 127 ? -19.290 5.230 0.517 1.00 98.25 127 ASP A CA 1
ATOM 1049 C C . ASP A 1 127 ? -19.479 4.993 -0.995 1.00 98.25 127 ASP A C 1
ATOM 1051 O O . ASP A 1 127 ? -20.605 5.107 -1.488 1.00 98.25 127 ASP A O 1
ATOM 1055 N N . ASN A 1 128 ? -18.403 4.741 -1.756 1.00 98.44 128 ASN A N 1
ATOM 1056 C CA . ASN A 1 128 ? -18.434 4.836 -3.225 1.00 98.44 128 ASN A CA 1
ATOM 1057 C C . ASN A 1 128 ? -17.842 3.637 -3.979 1.00 98.44 128 ASN A C 1
ATOM 1059 O O . ASN A 1 128 ? -18.015 3.573 -5.197 1.00 98.44 128 ASN A O 1
ATOM 1063 N N . VAL A 1 129 ? -17.136 2.723 -3.312 1.00 98.00 129 VAL A N 1
ATOM 1064 C CA . VAL A 1 129 ? -16.451 1.595 -3.959 1.00 98.00 129 VAL A CA 1
ATOM 1065 C C . VAL A 1 129 ? -16.902 0.286 -3.323 1.00 98.00 129 VAL A C 1
ATOM 1067 O O . VAL A 1 129 ? -16.582 -0.005 -2.171 1.00 98.00 129 VAL A O 1
ATOM 1070 N N . ASP A 1 130 ? -17.622 -0.522 -4.098 1.00 95.12 130 ASP A N 1
ATOM 1071 C CA . ASP A 1 130 ? -17.982 -1.881 -3.702 1.00 95.12 130 ASP A CA 1
ATOM 1072 C C . ASP A 1 130 ? -16.712 -2.752 -3.608 1.00 95.12 130 ASP A C 1
ATOM 1074 O O . ASP A 1 130 ? -15.912 -2.775 -4.539 1.00 95.12 130 ASP A O 1
ATOM 1078 N N . ASP A 1 131 ? -16.520 -3.459 -2.486 1.00 94.88 131 ASP A N 1
ATOM 1079 C CA . ASP A 1 131 ? -15.311 -4.265 -2.184 1.00 94.88 131 ASP A CA 1
ATOM 1080 C C . ASP A 1 131 ? -13.981 -3.486 -2.346 1.00 94.88 131 ASP A C 1
ATOM 1082 O O . ASP A 1 131 ? -12.963 -4.020 -2.787 1.00 94.88 131 ASP A O 1
ATOM 1086 N N . GLY A 1 132 ? -13.988 -2.194 -1.993 1.00 97.69 132 GLY A N 1
ATOM 1087 C CA . GLY A 1 132 ? -12.804 -1.337 -2.062 1.00 97.69 132 GLY A CA 1
ATOM 1088 C C . GLY A 1 132 ? -11.675 -1.758 -1.111 1.00 97.69 132 GLY A C 1
ATOM 1089 O O . GLY A 1 132 ? -11.895 -2.109 0.049 1.00 97.69 132 GLY A O 1
ATOM 1090 N N . VAL A 1 133 ? -10.434 -1.648 -1.589 1.00 98.44 133 VAL A N 1
ATOM 1091 C CA . VAL A 1 133 ? -9.204 -1.994 -0.868 1.00 98.44 133 VAL A CA 1
ATOM 1092 C C . VAL A 1 133 ? -8.415 -0.733 -0.510 1.00 98.44 133 VAL A C 1
ATOM 1094 O O . VAL A 1 133 ? -7.907 -0.015 -1.374 1.00 98.44 133 VAL A O 1
ATOM 1097 N N . PHE A 1 134 ? -8.235 -0.491 0.791 1.00 98.56 134 PHE A N 1
ATOM 1098 C CA . PHE A 1 134 ? -7.467 0.647 1.300 1.00 98.56 134 PHE A CA 1
ATOM 1099 C C . PHE A 1 134 ? -6.056 0.238 1.742 1.00 98.56 134 PHE A C 1
ATOM 1101 O O . PHE A 1 134 ? -5.840 -0.200 2.872 1.00 98.56 134 PHE A O 1
ATOM 1108 N N . VAL A 1 135 ? -5.060 0.440 0.876 1.00 98.12 135 VAL A N 1
ATOM 1109 C CA . VAL A 1 135 ? -3.648 0.227 1.237 1.00 98.12 135 VAL A CA 1
ATOM 1110 C C . VAL A 1 135 ? -3.049 1.502 1.837 1.00 98.12 135 VAL A C 1
ATOM 1112 O O . VAL A 1 135 ? -2.888 2.506 1.137 1.00 98.12 135 VAL A O 1
ATOM 1115 N N . LEU A 1 136 ? -2.666 1.442 3.118 1.00 98.00 136 LEU A N 1
ATOM 1116 C CA . LEU A 1 136 ? -1.870 2.467 3.802 1.00 98.00 136 LEU A CA 1
ATOM 1117 C C . LEU A 1 136 ? -0.430 1.977 3.987 1.00 98.00 136 LEU A C 1
ATOM 1119 O O . LEU A 1 136 ? -0.177 1.021 4.720 1.00 98.00 136 LEU A O 1
ATOM 1123 N N . THR A 1 137 ? 0.523 2.638 3.334 1.00 98.19 137 THR A N 1
ATOM 1124 C CA . THR A 1 137 ? 1.947 2.305 3.452 1.00 98.19 137 THR A CA 1
ATOM 1125 C C . THR A 1 137 ? 2.583 3.100 4.583 1.00 98.19 137 THR A C 1
ATOM 1127 O O . THR A 1 137 ? 2.436 4.317 4.674 1.00 98.19 137 THR A O 1
ATOM 1130 N N . MET A 1 138 ? 3.272 2.386 5.470 1.00 97.75 138 MET A N 1
ATOM 1131 C CA . MET A 1 138 ? 3.875 2.945 6.672 1.00 97.75 138 MET A CA 1
ATOM 1132 C C . MET A 1 138 ? 5.291 2.421 6.859 1.00 97.75 138 MET A C 1
ATOM 1134 O O . MET A 1 138 ? 5.570 1.250 6.595 1.00 97.75 138 MET A O 1
ATOM 1138 N N . HIS A 1 139 ? 6.165 3.266 7.396 1.00 97.75 139 HIS A N 1
ATOM 1139 C CA . HIS A 1 139 ? 7.552 2.924 7.667 1.00 97.75 139 HIS A CA 1
ATOM 1140 C C . HIS A 1 139 ? 7.833 3.064 9.169 1.00 97.75 139 HIS A C 1
ATOM 1142 O O . HIS A 1 139 ? 7.602 4.140 9.728 1.00 97.75 139 HIS A O 1
ATOM 1148 N N . PRO A 1 140 ? 8.371 2.036 9.859 1.00 97.19 140 PRO A N 1
ATOM 1149 C CA . PRO A 1 140 ? 8.545 2.066 11.315 1.00 97.19 140 PRO A CA 1
ATOM 1150 C C . PRO A 1 140 ? 9.315 3.290 11.832 1.00 97.19 140 PRO A C 1
ATOM 1152 O O . PRO A 1 140 ? 8.939 3.892 12.835 1.00 97.19 140 PRO A O 1
ATOM 1155 N N . GLN A 1 141 ? 10.359 3.715 11.117 1.00 95.81 141 GLN A N 1
ATOM 1156 C CA . GLN A 1 141 ? 11.171 4.889 11.455 1.00 95.81 141 GLN A CA 1
ATOM 1157 C C . GLN A 1 141 ? 10.447 6.236 11.261 1.00 95.81 141 GLN A C 1
ATOM 1159 O O . GLN A 1 141 ? 10.911 7.272 11.752 1.00 95.81 141 GLN A O 1
ATOM 1164 N N . VAL A 1 142 ? 9.327 6.238 10.535 1.00 95.81 142 VAL A N 1
ATOM 1165 C CA . VAL A 1 142 ? 8.522 7.420 10.228 1.00 95.81 142 VAL A CA 1
ATOM 1166 C C . VAL A 1 142 ? 7.251 7.425 11.079 1.00 95.81 142 VAL A C 1
ATOM 1168 O O . VAL A 1 142 ? 7.150 8.269 11.975 1.00 95.81 142 VAL A O 1
ATOM 1171 N N . ILE A 1 143 ? 6.305 6.505 10.865 1.00 97.31 143 ILE A N 1
ATOM 1172 C CA . ILE A 1 143 ? 5.044 6.489 11.623 1.00 97.31 143 ILE A CA 1
ATOM 1173 C C . ILE A 1 143 ? 5.242 6.170 13.110 1.00 97.31 143 ILE A C 1
ATOM 1175 O O . ILE A 1 143 ? 4.467 6.633 13.942 1.00 97.31 143 ILE A O 1
ATOM 1179 N N . GLY A 1 144 ? 6.306 5.437 13.463 1.00 96.69 144 GLY A N 1
ATOM 1180 C CA . GLY A 1 144 ? 6.581 4.993 14.833 1.00 96.69 144 GLY A CA 1
ATOM 1181 C C . GLY A 1 144 ? 7.027 6.096 15.799 1.00 96.69 144 GLY A C 1
ATOM 1182 O O . GLY A 1 144 ? 7.270 5.823 16.974 1.00 96.69 144 GLY A O 1
ATOM 1183 N N . GLN A 1 145 ? 7.152 7.346 15.344 1.00 94.62 145 GLN A N 1
ATOM 1184 C CA . GLN A 1 145 ? 7.463 8.471 16.226 1.00 94.62 145 GLN A CA 1
ATOM 1185 C C . GLN A 1 145 ? 6.292 8.754 17.177 1.00 94.62 145 GLN A C 1
ATOM 1187 O O . GLN A 1 145 ? 5.130 8.782 16.773 1.00 94.62 145 GLN A O 1
ATOM 1192 N N . SER A 1 146 ? 6.599 8.999 18.452 1.00 94.62 146 SER A N 1
ATOM 1193 C CA . SER A 1 146 ? 5.612 9.001 19.543 1.00 94.62 146 SER A CA 1
ATOM 1194 C C . SER A 1 146 ? 4.427 9.949 19.336 1.00 94.62 146 SER A C 1
ATOM 1196 O O . SER A 1 146 ? 3.301 9.611 19.691 1.00 94.62 146 SER A O 1
ATOM 1198 N N . HIS A 1 147 ? 4.635 11.119 18.725 1.00 92.44 147 HIS A N 1
ATOM 1199 C CA . HIS A 1 147 ? 3.558 12.081 18.467 1.00 92.44 147 HIS A CA 1
ATOM 1200 C C . HIS A 1 147 ? 2.611 11.662 17.334 1.00 92.44 147 HIS A C 1
ATOM 1202 O O . HIS A 1 147 ? 1.520 12.228 17.223 1.00 92.44 147 HIS A O 1
ATOM 1208 N N . ARG A 1 148 ? 3.007 10.699 16.494 1.00 96.19 148 ARG A N 1
ATOM 1209 C CA . ARG A 1 148 ? 2.197 10.160 15.390 1.00 96.19 148 ARG A CA 1
ATOM 1210 C C . ARG A 1 148 ? 1.362 8.965 15.825 1.00 96.19 148 ARG A C 1
ATOM 1212 O O . ARG A 1 148 ? 0.242 8.841 15.341 1.00 96.19 148 ARG A O 1
ATOM 1219 N N . LEU A 1 149 ? 1.841 8.175 16.790 1.00 96.25 149 LEU A N 1
ATOM 1220 C CA . LEU A 1 149 ? 1.133 6.995 17.300 1.00 96.25 149 LEU A CA 1
ATOM 1221 C C . LEU A 1 149 ? -0.303 7.309 17.740 1.00 96.25 149 LEU A C 1
ATOM 1223 O O . LEU A 1 149 ? -1.217 6.627 17.306 1.00 96.25 149 LEU A O 1
ATOM 1227 N N . VAL A 1 150 ? -0.524 8.401 18.482 1.00 94.50 150 VAL A N 1
ATOM 1228 C CA . VAL A 1 150 ? -1.872 8.809 18.942 1.00 94.50 150 VAL A CA 1
ATOM 1229 C C . VAL A 1 150 ? -2.827 9.115 17.776 1.00 94.50 150 VAL A C 1
ATOM 1231 O O . VAL A 1 150 ? -4.035 8.927 17.874 1.00 94.50 150 VAL A O 1
ATOM 1234 N N . ARG A 1 151 ? -2.306 9.616 16.649 1.00 95.69 151 ARG A N 1
ATOM 1235 C CA . ARG A 1 151 ? -3.125 9.896 15.457 1.00 95.69 151 ARG A CA 1
ATOM 1236 C C . ARG A 1 151 ? -3.374 8.642 14.637 1.00 95.69 151 ARG A C 1
ATOM 1238 O O . ARG A 1 151 ? -4.463 8.501 14.092 1.00 95.69 151 ARG A O 1
ATOM 1245 N N . LEU A 1 152 ? -2.374 7.767 14.553 1.00 97.81 152 LEU A N 1
ATOM 1246 C CA . LEU A 1 152 ? -2.521 6.471 13.909 1.00 97.81 152 LEU A CA 1
ATOM 1247 C C . LEU A 1 152 ? -3.551 5.619 14.651 1.00 97.81 152 LEU A C 1
ATOM 1249 O O . LEU A 1 152 ? -4.432 5.080 14.002 1.00 97.81 152 LEU A O 1
ATOM 1253 N N . GLU A 1 153 ? -3.486 5.569 15.982 1.00 97.94 153 GLU A N 1
ATOM 1254 C CA . GLU A 1 153 ? -4.472 4.900 16.839 1.00 97.94 153 GLU A CA 1
ATOM 1255 C C . GLU A 1 153 ? -5.886 5.399 16.528 1.00 97.94 153 GLU A C 1
ATOM 1257 O O . GLU A 1 153 ? -6.728 4.611 16.118 1.00 97.94 153 GLU A O 1
ATOM 1262 N N . SER A 1 154 ? -6.107 6.718 16.551 1.00 97.69 154 SER A N 1
ATOM 1263 C CA . SER A 1 154 ? -7.415 7.300 16.219 1.00 97.69 154 SER A CA 1
ATOM 1264 C C . SER A 1 154 ? -7.902 6.986 14.794 1.00 97.69 154 SER A C 1
ATOM 1266 O O . SER A 1 154 ? -9.109 6.892 14.569 1.00 97.69 154 SER A O 1
ATOM 1268 N N . PHE A 1 155 ? -6.998 6.860 13.816 1.00 98.38 155 PHE A N 1
ATOM 1269 C CA . PHE A 1 155 ? -7.366 6.445 12.460 1.00 98.38 155 PHE A CA 1
ATOM 1270 C C . PHE A 1 155 ? -7.723 4.955 12.409 1.00 98.38 155 PHE A C 1
ATOM 1272 O O . PHE A 1 155 ? -8.750 4.604 11.839 1.00 98.38 155 PHE A O 1
ATOM 1279 N N . VAL A 1 156 ? -6.919 4.093 13.036 1.00 98.38 156 VAL A N 1
ATOM 1280 C CA . VAL A 1 156 ? -7.156 2.643 13.091 1.00 98.38 156 VAL A CA 1
ATOM 1281 C C . VAL A 1 156 ? -8.456 2.321 13.827 1.00 98.38 156 VAL A C 1
ATOM 1283 O O . VAL A 1 156 ? -9.210 1.485 13.346 1.00 98.38 156 VAL A O 1
ATOM 1286 N N . GLU A 1 157 ? -8.754 3.006 14.933 1.00 98.62 157 GLU A N 1
ATOM 1287 C CA . GLU A 1 157 ? -10.032 2.883 15.649 1.00 98.62 157 GLU A CA 1
ATOM 1288 C C . GLU A 1 157 ? -11.215 3.248 14.747 1.00 98.62 157 GLU A C 1
ATOM 1290 O O . GLU A 1 157 ? -12.169 2.486 14.650 1.00 98.62 157 GLU A O 1
ATOM 1295 N N . HIS A 1 158 ? -11.128 4.362 14.010 1.00 98.69 158 HIS A N 1
ATOM 1296 C CA . HIS A 1 158 ? -12.170 4.753 13.054 1.00 98.69 158 HIS A CA 1
ATOM 1297 C C . HIS A 1 158 ? -12.393 3.695 11.965 1.00 98.69 158 HIS A C 1
ATOM 1299 O O . HIS A 1 158 ? -13.536 3.365 11.656 1.00 98.69 158 HIS A O 1
ATOM 1305 N N . VAL A 1 159 ? -11.314 3.135 11.410 1.00 98.50 159 VAL A N 1
ATOM 1306 C CA . VAL A 1 159 ? -11.391 2.054 10.415 1.00 98.50 159 VAL A CA 1
ATOM 1307 C C . VAL A 1 159 ? -12.024 0.798 11.024 1.00 98.50 159 VAL A C 1
ATOM 1309 O O . VAL A 1 159 ? -12.910 0.211 10.412 1.00 98.50 159 VAL A O 1
ATOM 1312 N N . ALA A 1 160 ? -11.614 0.409 12.233 1.00 98.44 160 ALA A N 1
ATOM 1313 C CA . ALA A 1 160 ? -12.113 -0.783 12.918 1.00 98.44 160 ALA A CA 1
ATOM 1314 C C . ALA A 1 160 ? -13.588 -0.675 13.339 1.00 98.44 160 ALA A C 1
ATOM 1316 O O . ALA A 1 160 ? -14.307 -1.672 13.304 1.00 98.44 160 ALA A O 1
ATOM 1317 N N . ASP A 1 161 ? -14.043 0.522 13.709 1.00 98.38 161 ASP A N 1
ATOM 1318 C CA . ASP A 1 161 ? -15.432 0.787 14.096 1.00 98.38 161 ASP A CA 1
ATOM 1319 C C . ASP A 1 161 ? -16.370 0.952 12.883 1.00 98.38 161 ASP A C 1
ATOM 1321 O O . ASP A 1 161 ? -17.594 1.001 13.046 1.00 98.38 161 ASP A O 1
ATOM 1325 N N . THR A 1 162 ? -15.828 1.039 11.663 1.00 98.56 162 THR A N 1
ATOM 1326 C CA . THR A 1 162 ? -16.622 1.207 10.440 1.00 98.56 162 THR A CA 1
ATOM 1327 C C . THR A 1 162 ? -17.265 -0.127 10.022 1.00 98.56 162 THR A C 1
ATOM 1329 O O . THR A 1 162 ? -16.556 -1.104 9.769 1.00 98.56 162 THR A O 1
ATOM 1332 N N . PRO A 1 163 ? -18.608 -0.216 9.921 1.00 97.69 163 PRO A N 1
ATOM 1333 C CA . PRO A 1 163 ? -19.283 -1.467 9.583 1.00 97.69 163 PRO A CA 1
ATOM 1334 C C . PRO A 1 163 ? -18.879 -2.020 8.212 1.00 97.69 163 PRO A C 1
ATOM 1336 O O . PRO A 1 163 ? -18.833 -1.285 7.232 1.00 97.69 163 PRO A O 1
ATOM 1339 N N . GLY A 1 164 ? -18.665 -3.335 8.133 1.00 95.81 164 GLY A N 1
ATOM 1340 C CA . GLY A 1 164 ? -18.344 -4.026 6.877 1.00 95.81 164 GLY A CA 1
ATOM 1341 C C . GLY A 1 164 ? -16.866 -3.988 6.484 1.00 95.81 164 GLY A C 1
ATOM 1342 O O . GLY A 1 164 ? -16.493 -4.630 5.509 1.00 95.81 164 GLY A O 1
ATOM 1343 N N . VAL A 1 165 ? -16.022 -3.301 7.255 1.00 97.88 165 VAL A N 1
ATOM 1344 C CA . VAL A 1 165 ? -14.576 -3.250 7.028 1.00 97.88 165 VAL A CA 1
ATOM 1345 C C . VAL A 1 165 ? -13.890 -4.434 7.700 1.00 97.88 165 VAL A C 1
ATOM 1347 O O . VAL A 1 165 ? -14.214 -4.813 8.828 1.00 97.88 165 VAL A O 1
ATOM 1350 N N . VAL A 1 166 ? -12.913 -5.010 7.003 1.00 97.19 166 VAL A N 1
ATOM 1351 C CA . VAL A 1 166 ? -12.056 -6.086 7.503 1.00 97.19 166 VAL A CA 1
ATOM 1352 C C . VAL A 1 166 ? -10.589 -5.710 7.319 1.00 97.19 166 VAL A C 1
ATOM 1354 O O . VAL A 1 166 ? -10.226 -5.013 6.374 1.00 97.19 166 VAL A O 1
ATOM 1357 N N . PHE A 1 167 ? -9.742 -6.164 8.242 1.00 98.12 167 PHE A N 1
ATOM 1358 C CA . PHE A 1 167 ? -8.294 -6.067 8.093 1.00 98.12 167 PHE A CA 1
ATOM 1359 C C . PHE A 1 167 ? -7.773 -7.367 7.496 1.00 98.12 167 PHE A C 1
ATOM 1361 O O . PHE A 1 167 ? -7.922 -8.426 8.102 1.00 98.12 167 PHE A O 1
ATOM 1368 N N . GLU A 1 168 ? -7.132 -7.258 6.340 1.00 97.25 168 GLU A N 1
ATOM 1369 C CA . GLU A 1 168 ? -6.568 -8.383 5.603 1.00 97.25 168 GLU A CA 1
ATOM 1370 C C . GLU A 1 168 ? -5.128 -8.082 5.196 1.00 97.25 168 GLU A C 1
ATOM 1372 O O . GLU A 1 168 ? -4.691 -6.931 5.080 1.00 97.25 168 GLU A O 1
ATOM 1377 N N . THR A 1 169 ? -4.369 -9.145 4.981 1.00 98.00 169 THR A N 1
ATOM 1378 C CA . THR A 1 169 ? -3.073 -9.075 4.324 1.00 98.00 169 THR A CA 1
ATOM 1379 C C . THR A 1 169 ? -3.256 -8.828 2.828 1.00 98.00 169 THR A C 1
ATOM 1381 O O . THR A 1 169 ? -4.258 -9.202 2.224 1.00 98.00 169 THR A O 1
ATOM 1384 N N . VAL A 1 170 ? -2.243 -8.237 2.191 1.00 98.00 170 VAL A N 1
ATOM 1385 C CA . VAL A 1 170 ? -2.261 -8.016 0.734 1.00 98.00 170 VAL A CA 1
ATOM 1386 C C . VAL A 1 170 ? -2.383 -9.341 -0.034 1.00 98.00 170 VAL A C 1
ATOM 1388 O O . VAL A 1 170 ? -3.042 -9.387 -1.067 1.00 98.00 170 VAL A O 1
ATOM 1391 N N . ALA A 1 171 ? -1.816 -10.425 0.507 1.00 97.94 171 ALA A N 1
ATOM 1392 C CA . ALA A 1 171 ? -1.944 -11.763 -0.064 1.00 97.94 171 ALA A CA 1
ATOM 1393 C C . ALA A 1 171 ? -3.398 -12.263 -0.066 1.00 97.94 171 ALA A C 1
ATOM 1395 O O . ALA A 1 171 ? -3.864 -12.737 -1.093 1.00 97.94 171 ALA A O 1
ATOM 1396 N N . GLU A 1 172 ? -4.139 -12.092 1.035 1.00 98.06 172 GLU A N 1
ATOM 1397 C CA . GLU A 1 172 ? -5.557 -12.486 1.109 1.00 98.06 172 GLU A CA 1
ATOM 1398 C C . GLU A 1 172 ? -6.422 -11.704 0.109 1.00 98.06 172 GLU A C 1
ATOM 1400 O O . GLU A 1 172 ? -7.282 -12.284 -0.554 1.00 98.06 172 GLU A O 1
ATOM 1405 N N . VAL A 1 173 ? -6.152 -10.404 -0.060 1.00 98.12 173 VAL A N 1
ATOM 1406 C CA . VAL A 1 173 ? -6.827 -9.570 -1.067 1.00 98.12 173 VAL A CA 1
ATOM 1407 C C . VAL A 1 173 ? -6.526 -10.063 -2.485 1.00 98.12 173 VAL A C 1
ATOM 1409 O O . VAL A 1 173 ? -7.441 -10.208 -3.297 1.00 98.12 173 VAL A O 1
ATOM 1412 N N . ALA A 1 174 ? -5.256 -10.345 -2.788 1.00 98.06 174 ALA A N 1
ATOM 1413 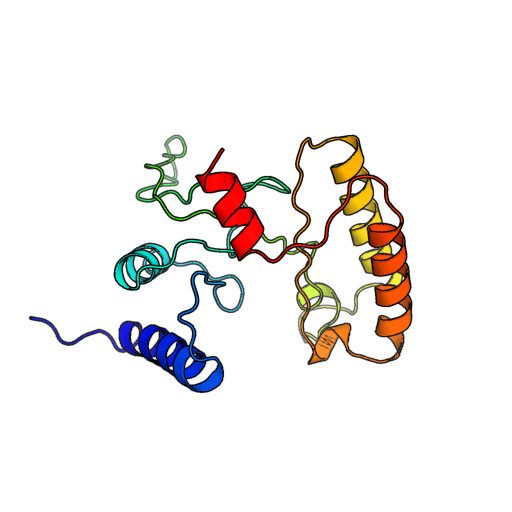C CA . ALA A 1 174 ? -4.857 -10.861 -4.093 1.00 98.06 174 ALA A CA 1
ATOM 1414 C C . ALA A 1 174 ? -5.494 -12.231 -4.386 1.00 98.06 174 ALA A C 1
ATOM 1416 O O . ALA A 1 174 ? -6.019 -12.445 -5.479 1.00 98.06 174 ALA A O 1
ATOM 1417 N N . ASP A 1 175 ? -5.516 -13.138 -3.408 1.00 97.50 175 ASP A N 1
ATOM 1418 C CA . ASP A 1 175 ? -6.128 -14.462 -3.541 1.00 97.50 175 ASP A CA 1
ATOM 1419 C C . ASP A 1 175 ? -7.645 -14.381 -3.746 1.00 97.50 175 ASP A C 1
ATOM 1421 O O . ASP A 1 175 ? -8.193 -15.106 -4.587 1.00 97.50 175 ASP A O 1
ATOM 1425 N N . ARG A 1 176 ? -8.327 -13.464 -3.042 1.00 96.56 176 ARG A N 1
ATOM 1426 C CA . ARG A 1 176 ? -9.754 -13.189 -3.261 1.00 96.56 176 ARG A CA 1
ATOM 1427 C C . ARG A 1 176 ? -10.004 -12.711 -4.687 1.00 96.56 176 ARG A C 1
ATOM 1429 O O . ARG A 1 176 ? -10.867 -13.270 -5.357 1.00 96.56 176 ARG A O 1
ATOM 1436 N N . PHE A 1 177 ? -9.226 -11.741 -5.167 1.00 97.25 177 PHE A N 1
ATOM 1437 C CA . PHE A 1 177 ? -9.363 -11.215 -6.528 1.00 97.25 177 PHE A CA 1
ATOM 1438 C C . PHE A 1 177 ? -9.146 -12.295 -7.599 1.00 97.25 177 PHE A C 1
ATOM 1440 O O . PHE A 1 177 ? -9.838 -12.314 -8.611 1.00 97.25 177 PHE A O 1
ATOM 1447 N N . ARG A 1 178 ? -8.210 -13.228 -7.382 1.00 94.31 178 ARG A N 1
ATOM 1448 C CA . ARG A 1 178 ? -7.938 -14.335 -8.322 1.00 94.31 178 ARG A CA 1
ATOM 1449 C C . ARG A 1 178 ? -9.024 -15.406 -8.328 1.00 94.31 178 ARG A C 1
ATOM 1451 O O . ARG A 1 178 ? -9.129 -16.139 -9.309 1.00 94.31 178 ARG A O 1
ATOM 1458 N N . SER A 1 179 ? -9.771 -15.520 -7.233 1.00 92.75 179 SER A N 1
ATOM 1459 C CA . SER A 1 179 ? -10.797 -16.549 -7.030 1.00 92.75 179 SER A CA 1
ATOM 1460 C C . SER A 1 179 ? -12.217 -16.087 -7.385 1.00 92.75 179 SER A C 1
ATOM 1462 O O . SER A 1 179 ? -13.127 -16.918 -7.375 1.00 92.75 179 SER A O 1
ATOM 1464 N N . ALA A 1 180 ? -12.406 -14.790 -7.646 1.00 82.19 180 ALA A N 1
ATOM 1465 C CA . ALA A 1 180 ? -13.670 -14.177 -8.061 1.00 82.19 180 ALA A CA 1
ATOM 1466 C C . ALA A 1 180 ? -13.948 -14.389 -9.559 1.00 82.19 180 ALA A C 1
ATOM 1468 O O . ALA A 1 180 ? -15.131 -14.630 -9.896 1.00 82.19 180 ALA A O 1
#

Secondary structure (DSSP, 8-state):
-PPPPTTHHHHHHHHHHHHHHHSS---EE--GGG---TTHHHHHHHTT--EE----SSSS--EEEEES-B--TTS--B--EEEEEEE----GGGBHHHHHS--TTSPPP-HHHHHHHHHHHHHHHHHH-TT-----B--HHHHTSHHHHHHHHHHHHHHHHSTT-----HHHHHHHHHH-

Sequence (180 aa):
MGAPRVLDRLDEFGVESIVDLTERRPTGYRSPSWDFSTHTLGILDELGFEWDSSQMATDFEPYRVREGWAAPADAPFERGTETDIVEVPVSWQRDDFPAFAFNRKRGYANEKSVFRQWREQFDWMVDNVDDGVFVLTMHPQVIGQSHRLVRLESFVEHVADTPGVVFETVAEVADRFRSA